Protein AF-A0A4R4XG10-F1 (afdb_monomer)

Mean predicted aligned error: 11.01 Å

pLDDT: mean 73.46, std 20.7, range [23.17, 97.31]

Sequence (168 aa):
MSLTTGQARAHNLGATFLAADPSASTYPCIELPDGRRCYFFYDDDGVLNVTVDLDDDHEEASLRITVGNSIINQEMVVLPGWDEMSDLDKGAALMHVAKRHYEEDDEFAIEHYPARYLDDPRLTKLSPKTASNHAARVVGDLEELGDRIGQDEYDRLFMLAFNASRDR

Secondary structure (DSSP, 8-state):
-----PEEEETTTTEEEEPP-TT-SS--EEE-TTS-EEEEEE-TT--EEEEE---TT-S---EEEEETTEEEEE----PPPGGGS-HHHHHHHHHHHHHHHHSS-HHHHHHHS-----S-TTTTTS-HHHHHHHHHHHH--HHHHHHHH-HHHHHHHHHHHHHHHHT-

Structure (mmCIF, N/CA/C/O backbone):
data_AF-A0A4R4XG10-F1
#
_entry.id   AF-A0A4R4XG10-F1
#
loop_
_atom_site.group_PDB
_atom_site.id
_atom_site.type_symbol
_atom_site.label_atom_id
_atom_site.label_alt_id
_atom_site.label_comp_id
_atom_site.label_asym_id
_atom_site.label_entity_id
_atom_site.label_seq_id
_atom_site.pdbx_PDB_ins_code
_atom_site.Cartn_x
_atom_site.Cartn_y
_atom_site.Cartn_z
_atom_site.occupancy
_atom_site.B_iso_or_equiv
_atom_site.auth_seq_id
_atom_site.auth_comp_id
_atom_site.auth_asym_id
_atom_site.auth_atom_id
_atom_site.pdbx_PDB_model_num
ATOM 1 N N . MET A 1 1 ? -2.374 15.412 29.690 1.00 31.72 1 MET A N 1
ATOM 2 C CA . MET A 1 1 ? -3.304 14.312 29.355 1.00 31.72 1 MET A CA 1
ATOM 3 C C . MET A 1 1 ? -2.561 13.011 29.577 1.00 31.72 1 MET A C 1
ATOM 5 O O . MET A 1 1 ? -1.426 12.914 29.139 1.00 31.72 1 MET A O 1
ATOM 9 N N . SER A 1 2 ? -3.128 12.082 30.345 1.00 23.17 2 SER A N 1
ATOM 10 C CA . SER A 1 2 ? -2.481 10.805 30.664 1.00 23.17 2 SER A CA 1
ATOM 11 C C . SER A 1 2 ? -2.847 9.799 29.572 1.00 23.17 2 SER A C 1
ATOM 13 O O . SER A 1 2 ? -4.007 9.411 29.470 1.00 23.17 2 SER A O 1
ATOM 15 N N . LEU A 1 3 ? -1.880 9.441 28.723 1.00 23.22 3 LEU A N 1
ATOM 16 C CA . LEU A 1 3 ? -2.024 8.368 27.739 1.00 23.22 3 LEU A CA 1
ATOM 17 C C . LEU A 1 3 ? -2.100 7.044 28.501 1.00 23.22 3 LEU A C 1
ATOM 19 O O . LEU A 1 3 ? -1.162 6.661 29.199 1.00 23.22 3 LEU A O 1
ATOM 23 N N . THR A 1 4 ? -3.251 6.381 28.433 1.00 23.92 4 THR A N 1
ATOM 24 C CA . THR A 1 4 ? -3.458 5.084 29.077 1.00 23.92 4 THR A CA 1
ATOM 25 C C . THR A 1 4 ? -2.945 4.009 28.126 1.00 23.92 4 THR A C 1
ATOM 27 O O . THR A 1 4 ? -3.582 3.704 27.124 1.00 23.92 4 THR A O 1
ATOM 30 N N . THR A 1 5 ? -1.761 3.467 28.403 1.00 30.00 5 THR A N 1
ATOM 31 C CA . THR A 1 5 ? -1.167 2.379 27.620 1.00 30.00 5 THR A CA 1
ATOM 32 C C . THR A 1 5 ? -1.989 1.108 27.848 1.00 30.00 5 THR A C 1
ATOM 34 O O . THR A 1 5 ? -2.044 0.583 28.961 1.00 30.00 5 THR A O 1
ATOM 37 N N . GLY A 1 6 ? -2.684 0.634 26.813 1.00 31.28 6 GLY A N 1
ATOM 38 C CA . GLY A 1 6 ? -3.461 -0.602 26.869 1.00 31.28 6 GLY A CA 1
ATOM 39 C C . GLY A 1 6 ? -2.559 -1.828 26.734 1.00 31.28 6 GLY A C 1
ATOM 40 O O . GLY A 1 6 ? -1.725 -1.888 25.831 1.00 31.28 6 GLY A O 1
ATOM 41 N N . GLN A 1 7 ? -2.733 -2.814 27.619 1.00 33.69 7 GLN A N 1
ATOM 42 C CA . GLN A 1 7 ? -2.130 -4.136 27.458 1.00 33.69 7 GLN A CA 1
ATOM 43 C C . GLN A 1 7 ? -3.084 -5.055 26.690 1.00 33.69 7 GLN A C 1
ATOM 45 O O . GLN A 1 7 ? -4.190 -5.336 27.160 1.00 33.69 7 GLN A O 1
ATOM 50 N N . ALA A 1 8 ? -2.656 -5.544 25.528 1.00 34.25 8 ALA A N 1
ATOM 51 C CA . ALA A 1 8 ? -3.361 -6.589 24.790 1.00 34.25 8 ALA A CA 1
ATOM 52 C C . ALA A 1 8 ? -2.635 -7.923 25.003 1.00 34.25 8 ALA A C 1
ATOM 54 O O . ALA A 1 8 ? -1.412 -8.008 24.877 1.00 34.25 8 ALA A O 1
ATOM 55 N N . ARG A 1 9 ? -3.378 -8.978 25.350 1.00 33.41 9 ARG A N 1
ATOM 56 C CA . ARG A 1 9 ? -2.843 -10.342 25.477 1.00 33.41 9 ARG A CA 1
ATOM 57 C C . ARG A 1 9 ? -3.439 -11.216 24.388 1.00 33.41 9 ARG A C 1
ATOM 59 O O . ARG A 1 9 ? -4.644 -11.453 24.380 1.00 33.41 9 ARG A O 1
ATOM 66 N N . ALA A 1 10 ? -2.602 -11.742 23.501 1.00 34.31 10 ALA A N 1
ATOM 67 C CA . ALA A 1 10 ? -3.029 -12.721 22.510 1.00 34.31 10 ALA A CA 1
ATOM 68 C C . ALA A 1 10 ? -3.014 -14.124 23.142 1.00 34.31 10 ALA A C 1
ATOM 70 O O . ALA A 1 10 ? -1.992 -14.815 23.168 1.00 34.31 10 ALA A O 1
ATOM 71 N N . HIS A 1 11 ? -4.157 -14.560 23.681 1.00 30.05 11 HIS A N 1
ATOM 72 C CA . HIS A 1 11 ? -4.343 -15.922 24.193 1.00 30.05 11 HIS A CA 1
ATOM 73 C C . HIS A 1 11 ? -4.522 -16.913 23.033 1.00 30.05 11 HIS A C 1
ATOM 75 O O . HIS A 1 11 ? -5.631 -17.306 22.699 1.00 30.05 11 HIS A O 1
ATOM 81 N N . ASN A 1 12 ? -3.396 -17.225 22.394 1.00 31.92 12 ASN A N 1
ATOM 82 C CA . ASN A 1 12 ? -3.077 -18.440 21.623 1.00 31.92 12 ASN A CA 1
ATOM 83 C C . ASN A 1 12 ? -1.632 -18.390 21.079 1.00 31.92 12 ASN A C 1
ATOM 85 O O . ASN A 1 12 ? -1.155 -19.377 20.536 1.00 31.92 12 ASN A O 1
ATOM 89 N N . LEU A 1 13 ? -0.922 -17.267 21.267 1.00 39.03 13 LEU A N 1
ATOM 90 C CA . LEU A 1 13 ? 0.412 -17.016 20.703 1.00 39.03 13 LEU A CA 1
ATOM 91 C C . LEU A 1 13 ? 1.474 -16.675 21.766 1.00 39.03 13 LEU A C 1
ATOM 93 O O . LEU A 1 13 ? 2.591 -16.309 21.429 1.00 39.03 13 LEU A O 1
ATOM 97 N N . GLY A 1 14 ? 1.148 -16.769 23.062 1.00 30.17 14 GLY A N 1
ATOM 98 C CA . GLY A 1 14 ? 2.115 -16.555 24.151 1.00 30.17 14 GLY A CA 1
ATOM 99 C C . GLY A 1 14 ? 2.664 -15.126 24.280 1.00 30.17 14 GLY A C 1
ATOM 100 O O . GLY A 1 14 ? 3.562 -14.904 25.088 1.00 30.17 14 GLY A O 1
ATOM 101 N N . ALA A 1 15 ? 2.124 -14.152 23.542 1.00 37.00 15 ALA A N 1
ATOM 102 C CA . ALA A 1 15 ? 2.640 -12.789 23.507 1.00 37.00 15 ALA A CA 1
ATOM 103 C C . ALA A 1 15 ? 1.719 -11.790 24.239 1.00 37.00 15 ALA A C 1
ATOM 105 O O . ALA A 1 15 ? 0.493 -11.796 24.092 1.00 37.00 15 ALA A O 1
ATOM 106 N N . THR A 1 16 ? 2.328 -10.942 25.072 1.00 38.38 16 THR A N 1
ATOM 107 C CA . THR A 1 16 ? 1.687 -9.809 25.761 1.00 38.38 16 THR A CA 1
ATOM 108 C C . THR A 1 16 ? 2.271 -8.522 25.192 1.00 38.38 16 THR A C 1
ATOM 110 O O . THR A 1 16 ? 3.493 -8.392 25.159 1.00 38.38 16 THR A O 1
ATOM 113 N N . PHE A 1 17 ? 1.422 -7.569 24.806 1.00 46.88 17 PHE A N 1
ATOM 114 C CA . PHE A 1 17 ? 1.850 -6.279 24.267 1.00 46.88 17 PHE A CA 1
ATOM 115 C C . PHE A 1 17 ? 1.515 -5.133 25.200 1.00 46.88 17 PHE A C 1
ATOM 117 O O . PHE A 1 17 ? 0.431 -5.083 25.774 1.00 46.88 17 PHE A O 1
ATOM 124 N N . LEU A 1 18 ? 2.451 -4.196 25.287 1.00 38.34 18 LEU A N 1
ATOM 125 C CA . LEU A 1 18 ? 2.182 -2.790 25.541 1.00 38.34 18 LEU A CA 1
ATOM 126 C C . LEU A 1 18 ? 2.241 -2.137 24.162 1.00 38.34 18 LEU A C 1
ATOM 128 O O . LEU A 1 18 ? 3.285 -2.223 23.516 1.00 38.34 18 LEU A O 1
ATOM 132 N N . ALA A 1 19 ? 1.137 -1.565 23.679 1.00 40.03 19 ALA A N 1
ATOM 133 C CA . ALA A 1 19 ? 1.194 -0.773 22.455 1.00 40.03 19 ALA A CA 1
ATOM 134 C C . ALA A 1 19 ? 2.235 0.339 22.664 1.00 40.03 19 ALA A C 1
ATOM 136 O O . ALA A 1 19 ? 2.135 1.101 23.631 1.00 40.03 19 ALA A O 1
ATOM 137 N N . ALA A 1 20 ? 3.276 0.345 21.829 1.00 39.31 20 ALA A N 1
ATOM 138 C CA . ALA A 1 20 ? 4.315 1.361 21.876 1.00 39.31 20 ALA A CA 1
ATOM 139 C C . ALA A 1 20 ? 3.727 2.732 21.523 1.00 39.31 20 ALA A C 1
ATOM 141 O O . ALA A 1 20 ? 2.639 2.828 20.952 1.00 39.31 20 ALA A O 1
ATOM 142 N N . ASP A 1 21 ? 4.457 3.771 21.922 1.00 40.84 21 ASP A N 1
ATOM 143 C CA . ASP A 1 21 ? 4.140 5.174 21.682 1.00 40.84 21 ASP A CA 1
ATOM 144 C C . ASP A 1 21 ? 3.650 5.392 20.233 1.00 40.84 21 ASP A C 1
ATOM 146 O O . ASP A 1 21 ? 4.332 4.956 19.303 1.00 40.84 21 ASP A O 1
ATOM 150 N N . PRO A 1 22 ? 2.485 6.033 20.014 1.00 42.03 22 PRO A N 1
ATOM 151 C CA . PRO A 1 22 ? 1.969 6.316 18.674 1.00 42.03 22 PRO A CA 1
ATOM 152 C C . PRO A 1 22 ? 2.897 7.183 17.799 1.00 42.03 22 PRO A C 1
ATOM 154 O O . PRO A 1 22 ? 2.600 7.317 16.617 1.00 42.03 22 PRO A O 1
ATOM 157 N N . SER A 1 23 ? 3.983 7.736 18.359 1.00 39.56 23 SER A N 1
ATOM 158 C CA . SER A 1 23 ? 5.048 8.485 17.663 1.00 39.56 23 SER A CA 1
ATOM 159 C C . SER A 1 23 ? 6.268 7.647 17.234 1.00 39.56 23 SER A C 1
ATOM 161 O O . SER A 1 23 ? 7.280 8.189 16.793 1.00 39.56 23 SER A O 1
ATOM 163 N N . ALA A 1 24 ? 6.244 6.323 17.423 1.00 42.16 24 ALA A N 1
ATOM 164 C CA . ALA A 1 24 ? 7.351 5.467 17.008 1.00 42.16 24 ALA A CA 1
ATOM 165 C C . ALA A 1 24 ? 7.304 5.199 15.491 1.00 42.16 24 ALA A C 1
ATOM 167 O O . ALA A 1 24 ? 6.385 4.546 14.999 1.00 42.16 24 ALA A O 1
ATOM 168 N N . SER A 1 25 ? 8.352 5.622 14.775 1.00 39.38 25 SER A N 1
ATOM 169 C CA . SER A 1 25 ? 8.538 5.418 13.325 1.00 39.38 25 SER A CA 1
ATOM 170 C C . SER A 1 25 ? 8.664 3.949 12.900 1.00 39.38 25 SER A C 1
ATOM 172 O O . SER A 1 25 ? 8.548 3.617 11.725 1.00 39.38 25 SER A O 1
ATOM 174 N N . THR A 1 26 ? 8.896 3.039 13.849 1.00 47.28 26 THR A N 1
ATOM 175 C CA . THR A 1 26 ? 8.960 1.594 13.604 1.00 47.28 26 THR A CA 1
ATOM 176 C C . THR A 1 26 ? 7.747 0.917 14.224 1.00 47.28 26 THR A C 1
ATOM 178 O O . THR A 1 26 ? 7.608 0.864 15.449 1.00 47.28 26 THR A O 1
ATOM 181 N N . TYR A 1 27 ? 6.864 0.379 13.379 1.00 57.03 27 TYR A N 1
ATOM 182 C CA . TYR A 1 27 ? 5.684 -0.344 13.846 1.00 57.03 27 TYR A CA 1
ATOM 183 C C . TYR A 1 27 ? 6.109 -1.551 14.688 1.00 57.03 27 TYR A C 1
ATOM 185 O O . TYR A 1 27 ? 6.948 -2.337 14.235 1.00 57.03 27 TYR A O 1
ATOM 193 N N . PRO A 1 28 ? 5.539 -1.749 15.890 1.00 61.56 28 PRO A N 1
ATOM 194 C CA . PRO A 1 28 ? 5.783 -2.962 16.649 1.00 61.56 28 PRO A CA 1
ATOM 195 C C . PRO A 1 28 ? 5.307 -4.165 15.823 1.00 61.56 28 PRO A C 1
ATOM 197 O O . PRO A 1 28 ? 4.110 -4.374 15.618 1.00 61.56 28 PRO A O 1
ATOM 200 N N . CYS A 1 29 ? 6.277 -4.926 15.320 1.00 62.66 29 CYS A N 1
ATOM 201 C CA . CYS A 1 29 ? 6.094 -6.160 14.571 1.00 62.66 29 CYS A CA 1
ATOM 202 C C . CYS A 1 29 ? 6.382 -7.339 15.494 1.00 62.66 29 CYS A C 1
ATOM 204 O O . CYS A 1 29 ? 7.399 -7.359 16.191 1.00 62.66 29 CYS A O 1
ATOM 206 N N . ILE A 1 30 ? 5.505 -8.335 15.475 1.00 67.75 30 ILE A N 1
ATOM 207 C CA . ILE A 1 30 ? 5.716 -9.598 16.170 1.00 67.75 30 ILE A CA 1
ATOM 208 C C . ILE A 1 30 ? 5.795 -10.715 15.167 1.00 67.75 30 ILE A C 1
ATOM 210 O O . ILE A 1 30 ? 4.859 -10.938 14.407 1.00 67.75 30 ILE A O 1
ATOM 214 N N . GLU A 1 31 ? 6.898 -11.441 15.238 1.00 67.00 31 GLU A N 1
ATOM 215 C CA . GLU A 1 31 ? 7.003 -12.748 14.624 1.00 67.00 31 GLU A CA 1
ATOM 216 C C . GLU A 1 31 ? 6.262 -13.761 15.502 1.00 67.00 31 GLU A C 1
ATOM 218 O O . GLU A 1 31 ? 6.535 -13.918 16.697 1.00 67.00 31 GLU A O 1
ATOM 223 N N . LEU A 1 32 ? 5.250 -14.389 14.924 1.00 68.50 32 LEU A N 1
ATOM 224 C CA . LEU A 1 32 ? 4.488 -15.462 15.531 1.00 68.50 32 LEU A CA 1
ATOM 225 C C . LEU A 1 32 ? 5.335 -16.745 15.540 1.00 68.50 32 LEU A C 1
ATOM 227 O O . LEU A 1 32 ? 6.260 -16.879 14.742 1.00 68.50 32 LEU A O 1
ATOM 231 N N . PRO A 1 33 ? 5.033 -17.730 16.407 1.00 65.81 33 PRO A N 1
ATOM 232 C CA . PRO A 1 33 ? 5.792 -18.984 16.471 1.00 65.81 33 PRO A CA 1
ATOM 233 C C . PRO A 1 33 ? 5.843 -19.782 15.159 1.00 65.81 33 PRO A C 1
ATOM 235 O O . PRO A 1 33 ? 6.678 -20.669 15.018 1.00 65.81 33 PRO A O 1
ATOM 238 N N . ASP A 1 34 ? 4.934 -19.495 14.230 1.00 66.88 34 ASP A N 1
ATOM 239 C CA . ASP A 1 34 ? 4.877 -20.081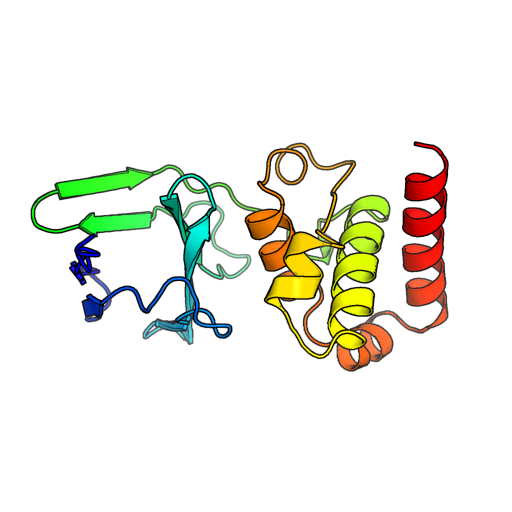 12.891 1.00 66.88 34 ASP A CA 1
ATOM 240 C C . ASP A 1 34 ? 5.607 -19.247 11.822 1.00 66.88 34 ASP A C 1
ATOM 242 O O . ASP A 1 34 ? 5.543 -19.582 10.646 1.00 66.88 34 ASP A O 1
ATOM 246 N N . GLY A 1 35 ? 6.324 -18.191 12.219 1.00 68.19 35 GLY A N 1
ATOM 247 C CA . GLY A 1 35 ? 7.103 -17.323 11.332 1.00 68.19 35 GLY A CA 1
ATOM 248 C C . GLY A 1 35 ? 6.310 -16.171 10.711 1.00 68.19 35 GLY A C 1
ATOM 249 O O . GLY A 1 35 ? 6.909 -15.281 10.107 1.00 68.19 35 GLY A O 1
ATOM 250 N N . ARG A 1 36 ? 4.981 -16.131 10.881 1.00 72.44 36 ARG A N 1
ATOM 251 C CA . ARG A 1 36 ? 4.150 -15.030 10.368 1.00 72.44 36 ARG A CA 1
ATOM 252 C C . ARG A 1 36 ? 4.406 -13.741 11.126 1.00 72.44 36 ARG A C 1
ATOM 254 O O . ARG A 1 36 ? 4.781 -13.761 12.296 1.00 72.44 36 ARG A O 1
ATOM 261 N N . ARG A 1 37 ? 4.136 -12.602 10.493 1.00 73.69 37 ARG A N 1
ATOM 262 C CA . ARG A 1 37 ? 4.308 -11.287 11.117 1.00 73.69 37 ARG A CA 1
ATOM 263 C C . ARG A 1 37 ? 2.970 -10.628 11.405 1.00 73.69 37 ARG A C 1
ATOM 265 O O . ARG A 1 37 ? 2.056 -10.644 10.587 1.00 73.69 37 ARG A O 1
ATOM 272 N N . CYS A 1 38 ? 2.863 -10.056 12.598 1.00 74.25 38 CYS A N 1
ATOM 273 C CA . CYS A 1 38 ? 1.712 -9.290 13.042 1.00 74.25 38 CYS A CA 1
ATOM 274 C C . CYS A 1 38 ? 2.144 -7.864 13.375 1.00 74.25 38 CYS A C 1
ATOM 276 O O . CYS A 1 38 ? 3.047 -7.655 14.186 1.00 74.25 38 CYS A O 1
ATOM 278 N N . TYR A 1 39 ? 1.462 -6.894 12.783 1.00 74.38 39 TYR A N 1
ATOM 279 C CA . TYR A 1 39 ? 1.739 -5.470 12.897 1.00 74.38 39 TYR A CA 1
ATOM 280 C C . TYR A 1 39 ? 0.580 -4.771 13.596 1.00 74.38 39 TYR A C 1
ATOM 282 O O . TYR A 1 39 ? -0.585 -5.070 13.330 1.00 74.38 39 TYR A O 1
ATOM 290 N N . PHE A 1 40 ? 0.903 -3.828 14.477 1.00 74.62 40 PHE A N 1
ATOM 291 C CA . PHE A 1 40 ? -0.074 -3.086 15.270 1.00 74.62 40 PHE A CA 1
ATOM 292 C C . PHE A 1 40 ? 0.174 -1.590 15.123 1.00 74.62 40 PHE A C 1
ATOM 294 O O . PHE A 1 40 ? 1.290 -1.126 15.357 1.00 74.62 40 PHE A O 1
ATOM 301 N N . PHE A 1 41 ? -0.859 -0.824 14.781 1.00 70.88 41 PHE A N 1
ATOM 302 C CA . PHE A 1 41 ? -0.764 0.634 14.728 1.00 70.88 41 PHE A CA 1
ATOM 303 C C . PHE A 1 41 ? -2.120 1.298 14.957 1.00 70.88 41 PHE A C 1
ATOM 305 O O . PHE A 1 41 ? -3.160 0.739 14.625 1.00 70.88 41 PHE A O 1
ATOM 312 N N . TYR A 1 42 ? -2.110 2.505 15.518 1.00 69.56 42 TYR A N 1
ATOM 313 C CA . TYR A 1 42 ? -3.306 3.338 15.618 1.00 69.56 42 TYR A CA 1
ATOM 314 C C . TYR A 1 42 ? -3.407 4.266 14.407 1.00 69.56 42 TYR A C 1
ATOM 316 O O . TYR A 1 42 ? -2.388 4.811 13.968 1.00 69.56 42 TYR A O 1
ATOM 324 N N . ASP A 1 43 ? -4.612 4.447 13.873 1.00 64.38 43 ASP A N 1
ATOM 325 C CA . ASP A 1 43 ? -4.897 5.546 12.947 1.00 64.38 43 ASP A CA 1
ATOM 326 C C . ASP A 1 43 ? -5.233 6.852 13.684 1.00 64.38 43 ASP A C 1
ATOM 328 O O . ASP A 1 43 ? -5.221 6.913 14.918 1.00 64.38 43 ASP A O 1
ATOM 332 N N . ASP A 1 44 ? -5.486 7.908 12.911 1.00 63.94 44 ASP A N 1
ATOM 333 C CA . ASP A 1 44 ? -5.716 9.264 13.421 1.00 63.94 44 ASP A CA 1
ATOM 334 C C . ASP A 1 44 ? -7.037 9.385 14.201 1.00 63.94 44 ASP A C 1
ATOM 336 O O . ASP A 1 44 ? -7.176 10.256 15.061 1.00 63.94 44 ASP A O 1
ATOM 340 N N . ASP A 1 45 ? -7.978 8.465 13.963 1.00 65.19 45 ASP A N 1
ATOM 341 C CA . ASP A 1 45 ? -9.239 8.350 14.700 1.00 65.19 45 ASP A CA 1
ATOM 342 C C . ASP A 1 45 ? -9.079 7.538 16.002 1.00 65.19 45 ASP A C 1
ATOM 344 O O . ASP A 1 45 ? -10.033 7.357 16.767 1.00 65.19 45 ASP A O 1
ATOM 348 N N . GLY A 1 46 ? -7.866 7.052 16.289 1.00 61.19 46 GLY A N 1
ATOM 349 C CA . GLY A 1 46 ? -7.556 6.248 17.466 1.00 61.19 46 GLY A CA 1
ATOM 350 C C . GLY A 1 46 ? -8.011 4.792 17.352 1.00 61.19 46 GLY A C 1
ATOM 351 O O . GLY A 1 46 ? -8.127 4.106 18.374 1.00 61.19 46 GLY A O 1
ATOM 352 N N . VAL A 1 47 ? -8.259 4.292 16.140 1.00 65.06 47 VAL A N 1
ATOM 353 C CA . VAL A 1 47 ? -8.605 2.891 15.888 1.00 65.06 47 VAL A CA 1
ATOM 354 C C . VAL A 1 47 ? -7.329 2.056 15.814 1.00 65.06 47 VAL A C 1
ATOM 356 O O . VAL A 1 47 ? -6.406 2.362 15.060 1.00 65.06 47 VAL A O 1
ATOM 359 N N . LEU A 1 48 ? -7.272 0.977 16.603 1.00 71.62 48 LEU A N 1
ATOM 360 C CA . LEU A 1 48 ? -6.191 -0.005 16.517 1.00 71.62 48 LEU A CA 1
ATOM 361 C C . LEU A 1 48 ? -6.389 -0.871 15.271 1.00 71.62 48 LEU A C 1
ATOM 363 O O . LEU A 1 48 ? -7.301 -1.695 15.218 1.00 71.62 48 LEU A O 1
ATOM 367 N N . ASN A 1 49 ? -5.485 -0.720 14.316 1.00 69.75 49 ASN A N 1
ATOM 368 C CA . ASN A 1 49 ? -5.358 -1.571 13.151 1.00 69.75 49 ASN A CA 1
ATOM 369 C C . ASN A 1 49 ? -4.371 -2.700 13.459 1.00 69.75 49 ASN A C 1
ATOM 371 O O . ASN A 1 49 ? -3.294 -2.478 14.025 1.00 69.75 49 ASN A O 1
ATOM 375 N N . VAL A 1 50 ? -4.765 -3.920 13.098 1.00 75.31 50 VAL A N 1
ATOM 376 C CA . VAL A 1 50 ? -3.934 -5.116 13.232 1.00 75.31 50 VAL A CA 1
ATOM 377 C C . VAL A 1 50 ? -3.827 -5.771 11.868 1.00 75.31 50 VAL A C 1
ATOM 379 O O . VAL A 1 50 ? -4.833 -6.216 11.319 1.00 75.31 50 VAL A O 1
ATOM 382 N N . THR A 1 51 ? -2.610 -5.836 11.343 1.00 71.50 51 THR A N 1
ATOM 383 C CA . THR A 1 51 ? -2.318 -6.496 10.069 1.00 71.50 51 THR A CA 1
ATOM 384 C C . THR A 1 51 ? -1.556 -7.774 10.353 1.00 71.50 51 THR A C 1
ATOM 386 O O . THR A 1 51 ? -0.570 -7.754 11.085 1.00 71.50 51 THR A O 1
ATOM 389 N N . VAL A 1 52 ? -2.003 -8.884 9.778 1.00 73.81 52 VAL A N 1
ATOM 390 C CA . VAL A 1 52 ? -1.327 -10.178 9.873 1.00 73.81 52 VAL A CA 1
ATOM 391 C C . VAL A 1 52 ? -0.947 -10.592 8.463 1.00 73.81 52 VAL A C 1
ATOM 393 O O . VAL A 1 52 ? -1.813 -10.606 7.590 1.00 73.81 52 VAL A O 1
ATOM 396 N N . ASP A 1 53 ? 0.321 -10.925 8.246 1.00 72.50 53 ASP A N 1
ATOM 397 C CA . ASP A 1 53 ? 0.729 -11.582 7.009 1.00 72.50 53 ASP A CA 1
ATOM 398 C C . ASP A 1 53 ? 0.199 -1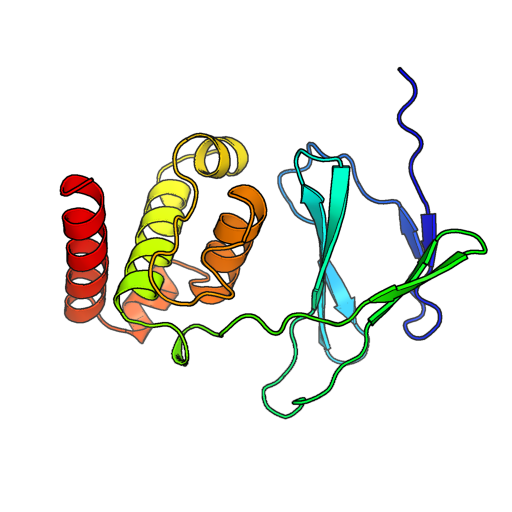3.019 7.034 1.00 72.50 53 ASP A C 1
ATOM 400 O O . ASP A 1 53 ? 0.533 -13.815 7.918 1.00 72.50 53 ASP A O 1
ATOM 404 N N . LEU A 1 54 ? -0.703 -13.309 6.101 1.00 68.19 54 LEU A N 1
ATOM 405 C CA . LEU A 1 54 ? -1.241 -14.640 5.865 1.00 68.19 54 LEU A CA 1
ATOM 406 C C . LEU A 1 54 ? -0.571 -15.201 4.616 1.00 68.19 54 LEU A C 1
ATOM 408 O O . LEU A 1 54 ? -0.439 -14.483 3.627 1.00 68.19 54 LEU A O 1
ATOM 412 N N . ASP A 1 55 ? -0.179 -16.470 4.673 1.00 66.88 55 ASP A N 1
ATOM 413 C CA . ASP A 1 55 ? 0.228 -17.208 3.480 1.00 66.88 55 ASP A CA 1
ATOM 414 C C . ASP A 1 55 ? -1.002 -17.477 2.591 1.00 66.88 55 ASP A C 1
ATOM 416 O O . ASP A 1 55 ? -2.127 -17.574 3.096 1.00 66.88 55 ASP A O 1
ATOM 420 N N . ASP A 1 56 ? -0.777 -17.635 1.283 1.00 59.06 56 ASP A N 1
ATOM 421 C CA . ASP A 1 56 ? -1.817 -17.757 0.242 1.00 59.06 56 ASP A CA 1
ATOM 422 C C . ASP A 1 56 ? -2.816 -18.917 0.466 1.00 59.06 56 ASP A C 1
ATOM 424 O O . ASP A 1 56 ? -3.906 -18.927 -0.102 1.00 59.06 56 ASP A O 1
ATOM 428 N N . ASP A 1 57 ? -2.489 -19.879 1.334 1.00 56.34 57 ASP A N 1
ATOM 429 C CA . ASP A 1 57 ? -3.310 -21.063 1.625 1.00 56.34 57 ASP A CA 1
ATOM 430 C C . ASP A 1 57 ? -4.436 -20.818 2.658 1.00 56.34 57 ASP A C 1
ATOM 432 O O . ASP A 1 57 ? -5.114 -21.756 3.099 1.00 56.34 57 ASP A O 1
ATOM 436 N N . HIS A 1 58 ? -4.651 -19.574 3.095 1.00 54.41 58 HIS A N 1
ATOM 437 C CA . HIS A 1 58 ? -5.612 -19.240 4.148 1.00 54.41 58 HIS A CA 1
ATOM 438 C C . HIS A 1 58 ? -6.720 -18.293 3.667 1.00 54.41 58 HIS A C 1
ATOM 440 O O . HIS A 1 58 ? -6.725 -17.106 3.981 1.00 54.41 58 HIS A O 1
ATOM 446 N N . GLU A 1 59 ? -7.715 -18.855 2.971 1.00 49.28 59 GLU A N 1
ATOM 447 C CA . GLU A 1 59 ? -8.915 -18.126 2.515 1.00 49.28 59 GLU A CA 1
ATOM 448 C C . GLU A 1 59 ? -9.811 -17.636 3.670 1.00 49.28 59 GLU A C 1
ATOM 450 O O . GLU A 1 59 ? -10.547 -16.662 3.522 1.00 49.28 59 GLU A O 1
ATOM 455 N N . GLU A 1 60 ? -9.733 -18.272 4.845 1.00 53.47 60 GLU A N 1
ATOM 456 C CA . GLU A 1 60 ? -10.498 -17.886 6.031 1.00 53.47 60 GLU A CA 1
ATOM 457 C C . GLU A 1 60 ? -9.593 -17.834 7.262 1.00 53.47 60 GLU A C 1
ATOM 459 O O . GLU A 1 60 ? -9.188 -18.854 7.825 1.00 53.47 60 GLU A O 1
ATOM 464 N N . ALA A 1 61 ? -9.301 -16.624 7.725 1.00 57.31 61 ALA A N 1
ATOM 465 C CA . ALA A 1 61 ? -8.652 -16.412 9.004 1.00 57.31 61 ALA A CA 1
ATOM 466 C C . ALA A 1 61 ? -9.528 -15.511 9.885 1.00 57.31 61 ALA A C 1
ATOM 468 O O . ALA A 1 61 ? -10.230 -14.613 9.422 1.00 57.31 61 ALA A O 1
ATOM 469 N N . SER A 1 62 ? -9.514 -15.779 11.187 1.00 55.72 62 SER A N 1
ATOM 470 C CA . SER A 1 62 ? -10.273 -15.012 12.171 1.00 55.72 62 SER A CA 1
ATOM 471 C C . SER A 1 62 ? -9.319 -14.488 13.231 1.00 55.72 62 SER A C 1
ATOM 473 O O . SER A 1 62 ? -8.649 -15.278 13.904 1.00 55.72 62 SER A O 1
ATOM 475 N N . LEU A 1 63 ? -9.272 -13.170 13.409 1.00 61.66 63 LEU A N 1
ATOM 476 C CA . LEU A 1 63 ? -8.471 -12.552 14.455 1.00 61.66 63 LEU A CA 1
ATOM 477 C C . LEU A 1 63 ? -9.304 -12.398 15.724 1.00 61.66 63 LEU A C 1
ATOM 479 O O . LEU A 1 63 ? -10.344 -11.740 15.747 1.00 61.66 63 LEU A O 1
ATOM 483 N N . ARG A 1 64 ? -8.805 -12.983 16.813 1.00 59.47 64 ARG A N 1
ATOM 484 C CA . ARG A 1 64 ? -9.354 -12.782 18.152 1.00 59.47 64 ARG A CA 1
ATOM 485 C C . ARG A 1 64 ? -8.410 -11.908 18.959 1.00 59.47 64 ARG A C 1
ATOM 487 O O . ARG A 1 64 ? -7.345 -12.362 19.376 1.00 59.47 64 ARG A O 1
ATOM 494 N N . ILE A 1 65 ? -8.834 -10.680 19.241 1.00 63.41 65 ILE A N 1
ATOM 495 C CA . ILE A 1 65 ? -8.076 -9.748 20.079 1.00 63.41 65 ILE A CA 1
ATOM 496 C C . ILE A 1 65 ? -8.692 -9.743 21.476 1.00 63.41 65 ILE A C 1
ATOM 498 O O . ILE A 1 65 ? -9.906 -9.598 21.635 1.00 63.41 65 ILE A O 1
ATOM 502 N N . THR A 1 66 ? -7.858 -9.902 22.505 1.00 57.09 66 THR A N 1
ATOM 503 C CA . THR A 1 66 ? -8.287 -9.736 23.901 1.00 57.09 66 THR A CA 1
ATOM 504 C C . THR A 1 66 ? -7.645 -8.482 24.483 1.00 57.09 66 THR A C 1
ATOM 506 O O . THR A 1 66 ? -6.417 -8.380 24.559 1.00 57.09 66 THR A O 1
ATOM 509 N N . VAL A 1 67 ? -8.486 -7.534 24.899 1.00 60.78 67 VAL A N 1
ATOM 510 C CA . VAL A 1 67 ? -8.084 -6.269 25.529 1.00 60.78 67 VAL A CA 1
ATOM 511 C C . VAL A 1 67 ? -8.676 -6.242 26.937 1.00 60.78 67 VAL A C 1
ATOM 513 O O . VAL A 1 67 ? -9.890 -6.126 27.115 1.00 60.78 67 VAL A O 1
ATOM 516 N N . GLY A 1 68 ? -7.831 -6.413 27.957 1.00 64.88 68 GLY A N 1
ATOM 517 C CA . GLY A 1 68 ? -8.300 -6.639 29.328 1.00 64.88 68 GLY A CA 1
ATOM 518 C C . GLY A 1 68 ? -9.173 -7.899 29.436 1.00 64.88 68 GLY A C 1
ATOM 519 O O . GLY A 1 68 ? -8.729 -8.987 29.083 1.00 64.88 68 GLY A O 1
ATOM 520 N N . ASN A 1 69 ? -10.418 -7.745 29.905 1.00 60.91 69 ASN A N 1
ATOM 521 C CA . ASN A 1 69 ? -11.407 -8.833 29.995 1.00 60.91 69 ASN A CA 1
ATOM 522 C C . ASN A 1 69 ? -12.366 -8.890 28.790 1.00 60.91 69 ASN A C 1
ATOM 524 O O . ASN A 1 69 ? -13.276 -9.719 28.771 1.00 60.91 69 ASN A O 1
ATOM 528 N N . SER A 1 70 ? -12.191 -8.008 27.806 1.00 54.06 70 SER A N 1
ATOM 529 C CA . SER A 1 70 ? -13.049 -7.932 26.627 1.00 54.06 70 SER A CA 1
ATOM 530 C C . SER A 1 70 ? -12.456 -8.739 25.480 1.00 54.06 70 SER A C 1
ATOM 532 O O . SER A 1 70 ? -11.262 -8.649 25.191 1.00 54.06 70 SER A O 1
ATOM 534 N N . ILE A 1 71 ? -13.311 -9.505 24.804 1.00 57.84 71 ILE A N 1
ATOM 535 C CA . ILE A 1 71 ? -12.982 -10.196 23.558 1.00 57.84 71 ILE A CA 1
ATOM 536 C C . ILE A 1 71 ? -13.610 -9.404 22.422 1.00 57.84 71 ILE A C 1
ATOM 538 O O . ILE A 1 71 ? -14.817 -9.164 22.430 1.00 57.84 71 ILE A O 1
ATOM 542 N N . ILE A 1 72 ? -12.787 -9.025 21.453 1.00 62.09 72 ILE A N 1
ATOM 543 C CA . ILE A 1 72 ? -13.233 -8.394 20.219 1.00 62.09 72 ILE A CA 1
ATOM 544 C C . ILE A 1 72 ? -13.061 -9.430 19.110 1.00 62.09 72 ILE A C 1
ATOM 546 O O . ILE A 1 72 ? -11.949 -9.898 18.857 1.00 62.09 72 ILE A O 1
ATOM 550 N N . ASN A 1 73 ? -14.178 -9.796 18.483 1.00 56.44 73 ASN A N 1
ATOM 551 C CA . ASN A 1 73 ? -14.196 -10.587 17.259 1.00 56.44 73 ASN A CA 1
ATOM 552 C C . ASN A 1 73 ? -14.423 -9.613 16.106 1.00 56.44 73 ASN A C 1
ATOM 554 O O . ASN A 1 73 ? -15.425 -8.896 16.109 1.00 56.44 73 ASN A O 1
ATOM 558 N N . GLN A 1 74 ? -13.489 -9.568 15.165 1.00 61.03 74 GLN A N 1
ATOM 559 C CA . GLN A 1 74 ? -13.591 -8.742 13.967 1.00 61.03 74 GLN A CA 1
ATOM 560 C C . GLN A 1 74 ? -13.471 -9.627 12.735 1.00 61.03 74 GLN A C 1
ATOM 562 O O . GLN A 1 74 ? -12.696 -10.586 12.718 1.00 61.03 74 GLN A O 1
ATOM 567 N N . GLU A 1 75 ? -14.266 -9.297 11.726 1.00 56.97 75 GLU A N 1
ATOM 568 C CA . GLU A 1 75 ? -14.125 -9.870 10.396 1.00 56.97 75 GLU A CA 1
ATOM 569 C C . GLU A 1 75 ? -12.863 -9.277 9.769 1.00 56.97 75 GLU A C 1
ATOM 571 O O . GLU A 1 75 ? -12.660 -8.061 9.789 1.00 56.97 75 GLU A O 1
ATOM 576 N N . MET A 1 76 ? -11.969 -10.137 9.283 1.00 64.88 76 MET A N 1
ATOM 577 C CA . MET A 1 76 ? -10.738 -9.666 8.666 1.00 64.88 76 MET A CA 1
ATOM 578 C C . MET A 1 76 ? -11.017 -9.281 7.224 1.00 64.88 76 MET A C 1
ATOM 580 O O . MET A 1 76 ? -11.555 -10.071 6.452 1.00 64.88 76 MET A O 1
ATOM 584 N N . VAL A 1 77 ? -10.617 -8.071 6.850 1.00 68.94 77 VAL A N 1
ATOM 585 C CA . VAL A 1 77 ? -10.598 -7.674 5.447 1.00 68.94 77 VAL A CA 1
ATOM 586 C C . VAL A 1 77 ? -9.273 -8.137 4.861 1.00 68.94 77 VAL A C 1
ATOM 588 O O . VAL A 1 77 ? -8.217 -7.625 5.229 1.00 68.94 77 VAL A O 1
ATOM 591 N N . VAL A 1 78 ? -9.330 -9.107 3.950 1.00 78.94 78 VAL A N 1
ATOM 59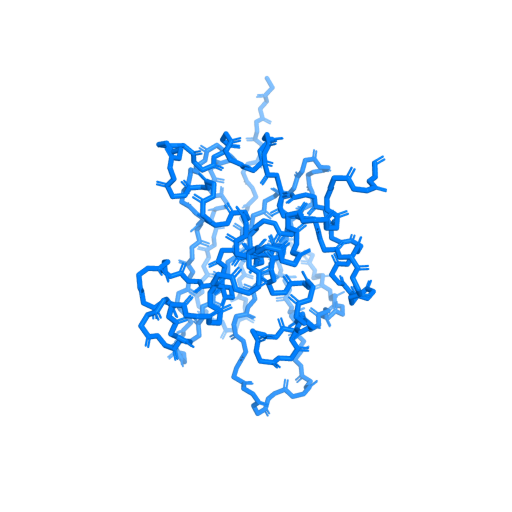2 C CA . VAL A 1 78 ? -8.155 -9.540 3.189 1.00 78.94 78 VAL A CA 1
ATOM 593 C C . VAL A 1 78 ? -7.856 -8.484 2.127 1.00 78.94 78 VAL A C 1
ATOM 595 O O . VAL A 1 78 ? -8.650 -8.263 1.201 1.00 78.94 78 VAL A O 1
ATOM 598 N N . LEU A 1 79 ? -6.731 -7.792 2.305 1.00 85.69 79 LEU A N 1
ATOM 599 C CA . LEU A 1 79 ? -6.222 -6.812 1.349 1.00 85.69 79 LEU A CA 1
ATOM 600 C C . LEU A 1 79 ? -5.386 -7.521 0.276 1.00 85.69 79 LEU A C 1
ATOM 602 O O . LEU A 1 79 ? -4.651 -8.445 0.624 1.00 85.69 79 LEU A O 1
ATOM 606 N N . PRO A 1 80 ? -5.495 -7.102 -0.997 1.00 88.44 80 PRO A N 1
ATOM 607 C CA . PRO A 1 80 ? -4.794 -7.755 -2.094 1.00 88.44 80 PRO A CA 1
ATOM 608 C C . PRO A 1 80 ? -3.271 -7.666 -1.946 1.00 88.44 80 PRO A C 1
ATOM 610 O O . PRO A 1 80 ? -2.728 -6.624 -1.572 1.00 88.44 80 PRO A O 1
ATOM 613 N N . GLY A 1 81 ? -2.576 -8.750 -2.283 1.00 88.94 81 GLY A N 1
ATOM 614 C CA . GLY A 1 81 ? -1.124 -8.747 -2.461 1.00 88.94 81 GLY A CA 1
ATOM 615 C C . GLY A 1 81 ? -0.697 -8.018 -3.740 1.00 88.94 81 GLY A C 1
ATOM 616 O O . GLY A 1 81 ? -1.531 -7.692 -4.585 1.00 88.94 81 GLY A O 1
ATOM 617 N N . TRP A 1 82 ? 0.615 -7.793 -3.916 1.00 92.44 82 TRP A N 1
ATOM 618 C CA . TRP A 1 82 ? 1.157 -7.107 -5.102 1.00 92.44 82 TRP A CA 1
ATOM 619 C C . TRP A 1 82 ? 0.602 -7.690 -6.404 1.00 92.44 82 TRP A C 1
ATOM 621 O O . TRP A 1 82 ? 0.115 -6.940 -7.238 1.00 92.44 82 TRP A O 1
ATOM 631 N N . ASP A 1 83 ? 0.612 -9.012 -6.572 1.00 91.62 83 ASP A N 1
ATOM 632 C CA . ASP A 1 83 ? 0.207 -9.649 -7.830 1.00 91.62 83 ASP A CA 1
ATOM 633 C C . ASP A 1 83 ? -1.300 -9.541 -8.121 1.00 91.62 83 ASP A C 1
ATOM 635 O O . ASP A 1 83 ? -1.699 -9.552 -9.286 1.00 91.62 83 ASP A O 1
ATOM 639 N N . GLU A 1 84 ? -2.120 -9.343 -7.090 1.00 92.69 84 GLU A N 1
ATOM 640 C CA . GLU A 1 84 ? -3.580 -9.213 -7.181 1.00 92.69 84 GLU A CA 1
ATOM 641 C C . GLU A 1 84 ? -4.043 -7.769 -7.414 1.00 92.69 84 GLU A C 1
ATOM 643 O O . GLU A 1 84 ? -5.191 -7.531 -7.794 1.00 92.69 84 GLU A O 1
ATOM 648 N N . MET A 1 85 ? -3.165 -6.791 -7.180 1.00 95.44 85 MET A N 1
ATOM 649 C CA . MET A 1 85 ? -3.460 -5.379 -7.400 1.00 95.44 85 MET A CA 1
ATOM 650 C C . MET A 1 85 ? -3.518 -5.050 -8.895 1.00 95.44 85 MET A C 1
ATOM 652 O O . MET A 1 85 ? -2.734 -5.560 -9.706 1.00 95.44 85 MET A O 1
ATOM 656 N N . SER A 1 86 ? -4.406 -4.125 -9.262 1.00 96.00 86 SER A N 1
ATOM 657 C CA . SER A 1 86 ? -4.408 -3.566 -10.611 1.00 96.00 86 SER A CA 1
ATOM 658 C C . SER A 1 86 ? -3.159 -2.721 -10.860 1.00 96.00 86 SER A C 1
ATOM 660 O O . SER A 1 86 ? -2.542 -2.204 -9.929 1.00 96.00 86 SER A O 1
ATOM 662 N N . ASP A 1 87 ? -2.789 -2.539 -12.127 1.00 96.81 87 ASP A N 1
ATOM 663 C CA . ASP A 1 87 ? -1.633 -1.716 -12.511 1.00 96.81 87 ASP A CA 1
ATOM 664 C C . ASP A 1 87 ? -1.710 -0.290 -11.954 1.00 96.81 87 ASP A C 1
ATOM 666 O O . ASP A 1 87 ? -0.692 0.309 -11.607 1.00 96.81 87 ASP A O 1
ATOM 670 N N . LEU A 1 88 ? -2.923 0.255 -11.847 1.00 95.25 88 LEU A N 1
ATOM 671 C CA . LEU A 1 88 ? -3.135 1.597 -11.326 1.00 95.25 88 LEU A CA 1
ATOM 672 C C . LEU A 1 88 ? -2.833 1.664 -9.824 1.00 95.25 88 LEU A C 1
ATOM 674 O O . LEU A 1 88 ? -2.135 2.575 -9.379 1.00 95.25 88 LEU A O 1
ATOM 678 N N . ASP A 1 89 ? -3.304 0.680 -9.057 1.00 96.81 89 ASP A N 1
ATOM 679 C CA . ASP A 1 89 ? -3.040 0.598 -7.621 1.00 96.81 89 ASP A CA 1
ATOM 680 C C . ASP A 1 89 ? -1.584 0.210 -7.324 1.00 96.81 89 ASP A C 1
ATOM 682 O O . ASP A 1 89 ? -0.999 0.734 -6.373 1.00 96.81 89 ASP A O 1
ATOM 686 N N . LYS A 1 90 ? -0.958 -0.626 -8.166 1.00 97.31 90 LYS A N 1
ATOM 687 C CA . LYS A 1 90 ? 0.489 -0.907 -8.125 1.00 97.31 90 LYS A CA 1
ATOM 688 C C . LYS A 1 90 ? 1.295 0.372 -8.310 1.00 97.31 90 LYS A C 1
ATOM 690 O O . LYS A 1 90 ? 2.177 0.665 -7.506 1.00 97.31 90 LYS A O 1
ATOM 695 N N . GLY A 1 91 ? 0.958 1.166 -9.327 1.00 96.19 91 GLY A N 1
ATOM 696 C CA . GLY A 1 91 ? 1.589 2.462 -9.563 1.00 96.19 91 GLY A CA 1
ATOM 697 C C . GLY A 1 91 ? 1.383 3.438 -8.399 1.00 96.19 91 GLY A C 1
ATOM 698 O O . GLY A 1 91 ? 2.318 4.135 -8.011 1.00 96.19 91 GLY A O 1
ATOM 699 N N . ALA A 1 92 ? 0.190 3.466 -7.794 1.00 95.62 92 ALA A N 1
ATOM 700 C CA . ALA A 1 92 ? -0.093 4.316 -6.637 1.00 95.62 92 ALA A CA 1
ATOM 701 C C . ALA A 1 92 ? 0.731 3.918 -5.399 1.00 95.62 92 ALA A C 1
ATOM 703 O O . ALA A 1 92 ? 1.275 4.793 -4.719 1.00 95.62 92 ALA A O 1
ATOM 704 N N . ALA A 1 93 ? 0.864 2.615 -5.125 1.00 95.75 93 ALA A N 1
ATOM 705 C CA . ALA A 1 93 ? 1.744 2.115 -4.071 1.00 95.75 93 ALA A CA 1
ATOM 706 C C . ALA A 1 93 ? 3.210 2.473 -4.350 1.00 95.75 93 ALA A C 1
ATOM 708 O O . ALA A 1 93 ? 3.896 2.996 -3.471 1.00 95.75 93 ALA A O 1
ATOM 709 N N . LEU A 1 94 ? 3.661 2.263 -5.591 1.00 95.06 94 LEU A N 1
ATOM 710 C CA . LEU A 1 94 ? 5.021 2.568 -6.025 1.00 95.06 94 LEU A CA 1
ATOM 711 C C . LEU A 1 94 ? 5.364 4.046 -5.840 1.00 95.06 94 LEU A C 1
ATOM 713 O O . LEU A 1 94 ? 6.417 4.373 -5.302 1.00 95.06 94 LEU A O 1
ATOM 717 N N . MET A 1 95 ? 4.468 4.950 -6.241 1.00 93.31 95 MET A N 1
ATOM 718 C CA . MET A 1 95 ? 4.670 6.389 -6.074 1.00 93.31 95 MET A CA 1
ATOM 719 C C . MET A 1 95 ? 4.851 6.781 -4.608 1.00 93.31 95 MET A C 1
ATOM 721 O O . MET A 1 95 ? 5.722 7.599 -4.312 1.00 93.31 95 MET A O 1
ATOM 725 N N . HIS A 1 96 ? 4.054 6.210 -3.700 1.00 93.19 96 HIS A N 1
ATOM 726 C CA . HIS A 1 96 ? 4.208 6.466 -2.270 1.00 93.19 96 HIS A CA 1
ATOM 727 C C . HIS A 1 96 ? 5.571 5.987 -1.766 1.00 93.19 96 HIS A C 1
ATOM 729 O O . HIS A 1 96 ? 6.291 6.765 -1.147 1.00 93.19 96 HIS A O 1
ATOM 735 N N . VAL A 1 97 ? 5.958 4.743 -2.062 1.00 92.31 97 VAL A N 1
ATOM 736 C CA . VAL A 1 97 ? 7.226 4.191 -1.562 1.00 92.31 97 VAL A CA 1
ATOM 737 C C . VAL A 1 97 ? 8.433 4.888 -2.180 1.00 92.31 97 VAL A C 1
ATOM 739 O O . VAL A 1 97 ? 9.389 5.174 -1.471 1.00 92.31 97 VAL A O 1
ATOM 742 N N . ALA A 1 98 ? 8.370 5.267 -3.456 1.00 90.38 98 ALA A N 1
ATOM 743 C CA . ALA A 1 98 ? 9.402 6.084 -4.080 1.00 90.38 98 ALA A CA 1
ATOM 744 C C . ALA A 1 98 ? 9.525 7.455 -3.399 1.00 90.38 98 ALA A C 1
ATOM 746 O O . ALA A 1 98 ? 10.633 7.909 -3.140 1.00 90.38 98 ALA A O 1
ATOM 747 N N . LYS A 1 99 ? 8.405 8.115 -3.066 1.00 89.38 99 LYS A N 1
ATOM 748 C CA . LYS A 1 99 ? 8.434 9.371 -2.300 1.00 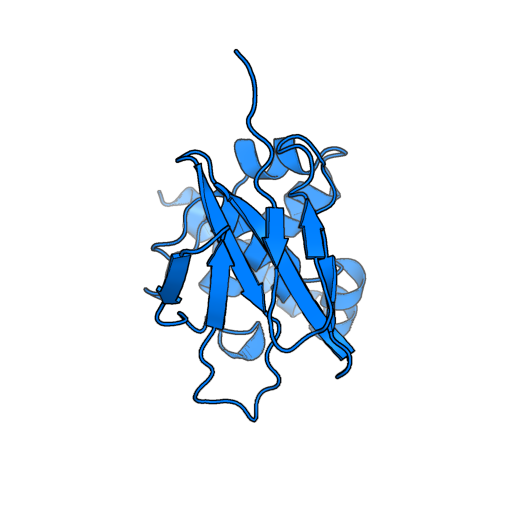89.38 99 LYS A CA 1
ATOM 749 C C . LYS A 1 99 ? 9.048 9.158 -0.927 1.00 89.38 99 LYS A C 1
ATOM 751 O O . LYS A 1 99 ? 9.997 9.851 -0.597 1.00 89.38 99 LYS A O 1
ATOM 756 N N . ARG A 1 100 ? 8.571 8.155 -0.195 1.00 88.50 100 ARG A N 1
ATOM 757 C CA . ARG A 1 100 ? 9.104 7.763 1.107 1.00 88.50 100 ARG A CA 1
ATOM 758 C C . ARG A 1 100 ? 10.605 7.478 1.065 1.00 88.50 100 ARG A C 1
ATOM 760 O O . ARG A 1 100 ? 11.300 7.905 1.961 1.00 88.50 100 ARG A O 1
ATOM 767 N N . HIS A 1 101 ? 11.114 6.824 0.024 1.00 86.94 101 HIS A N 1
ATOM 768 C CA . HIS A 1 101 ? 12.545 6.545 -0.122 1.00 86.94 101 HIS A CA 1
ATOM 769 C C . HIS A 1 101 ? 13.402 7.822 -0.224 1.00 86.94 101 HIS A C 1
ATOM 771 O O . HIS A 1 101 ? 14.547 7.831 0.217 1.00 86.94 101 HIS A O 1
ATOM 777 N N . TYR A 1 102 ? 12.864 8.898 -0.807 1.00 83.81 102 TYR A N 1
ATOM 778 C CA . TYR A 1 102 ? 13.567 10.180 -0.920 1.00 83.81 102 TYR A CA 1
ATOM 779 C C . TYR A 1 102 ? 13.380 11.101 0.288 1.00 83.81 102 TYR A C 1
ATOM 781 O O . TYR A 1 102 ? 14.145 12.054 0.434 1.00 83.81 102 TYR A O 1
ATOM 789 N N . GLU A 1 103 ? 12.377 10.846 1.125 1.00 82.38 103 GLU A N 1
ATOM 790 C CA . GLU A 1 103 ? 12.169 11.575 2.371 1.00 82.38 103 GLU A CA 1
ATOM 791 C C . GLU A 1 103 ? 12.902 10.843 3.508 1.00 82.38 103 GLU A C 1
ATOM 793 O O . GLU A 1 103 ? 12.838 9.627 3.630 1.00 82.38 103 GLU A O 1
ATOM 798 N N . GLU A 1 104 ? 13.602 11.569 4.378 1.00 71.44 104 GLU A N 1
ATOM 799 C CA . GLU A 1 104 ? 14.312 10.956 5.518 1.00 71.44 104 GLU A CA 1
ATOM 800 C C . GLU A 1 104 ? 13.365 10.579 6.682 1.00 71.44 104 GLU A C 1
ATOM 802 O O . GLU A 1 104 ? 13.818 10.094 7.720 1.00 71.44 104 GLU A O 1
ATOM 807 N N . ASP A 1 105 ? 12.057 10.818 6.520 1.00 78.44 105 ASP A N 1
ATOM 808 C CA . ASP A 1 105 ? 11.028 10.663 7.548 1.00 78.44 105 ASP A CA 1
ATOM 809 C C . ASP A 1 105 ? 9.756 9.991 6.996 1.00 78.44 105 ASP A C 1
ATOM 811 O O . ASP A 1 105 ? 9.057 10.511 6.117 1.00 78.44 105 ASP A O 1
ATOM 815 N N . ASP A 1 106 ? 9.442 8.827 7.563 1.00 78.56 106 ASP A N 1
ATOM 816 C CA . ASP A 1 106 ? 8.277 8.016 7.222 1.00 78.56 106 ASP A CA 1
ATOM 817 C C . ASP A 1 106 ? 6.954 8.711 7.562 1.00 78.56 106 ASP A C 1
ATOM 819 O O . ASP A 1 106 ? 5.994 8.616 6.793 1.00 78.56 106 ASP A O 1
ATOM 823 N N . GLU A 1 107 ? 6.883 9.421 8.693 1.00 81.81 107 GLU A N 1
ATOM 824 C CA . GLU A 1 107 ? 5.663 10.129 9.095 1.00 81.81 107 GLU A CA 1
ATOM 825 C C . GLU A 1 107 ? 5.377 11.274 8.125 1.00 81.81 107 GLU A C 1
ATOM 827 O O . GLU A 1 107 ? 4.243 11.434 7.664 1.00 81.81 107 GLU A O 1
ATOM 832 N N . PHE A 1 108 ? 6.426 11.993 7.722 1.00 82.56 108 PHE A N 1
ATOM 833 C CA . PHE A 1 108 ? 6.331 13.058 6.732 1.00 82.56 108 PHE A CA 1
ATOM 834 C C . PHE A 1 108 ? 5.807 12.542 5.385 1.00 82.56 108 PHE A C 1
ATOM 836 O O . PHE A 1 108 ? 4.912 13.143 4.782 1.00 82.56 108 PHE A O 1
ATOM 843 N N . ALA A 1 109 ? 6.317 11.401 4.913 1.00 86.69 109 ALA A N 1
ATOM 844 C CA . ALA A 1 109 ? 5.860 10.801 3.665 1.00 86.69 109 ALA A CA 1
ATOM 845 C C . ALA A 1 109 ? 4.386 10.362 3.731 1.00 86.69 109 ALA A C 1
ATOM 847 O O . ALA A 1 109 ? 3.651 10.546 2.760 1.00 86.69 109 ALA A O 1
ATOM 848 N N . ILE A 1 110 ? 3.931 9.820 4.865 1.00 86.62 110 ILE A N 1
ATOM 849 C CA . ILE A 1 110 ? 2.523 9.448 5.076 1.00 86.62 110 ILE A CA 1
ATOM 850 C C . ILE A 1 110 ? 1.621 10.689 5.105 1.00 86.62 110 ILE A C 1
ATOM 852 O O . ILE A 1 110 ? 0.546 10.675 4.504 1.00 86.62 110 ILE A O 1
ATOM 856 N N . GLU A 1 111 ? 2.044 11.762 5.774 1.00 87.94 111 GLU A N 1
ATOM 857 C CA . GLU A 1 111 ? 1.256 12.992 5.905 1.00 87.94 111 GLU A CA 1
ATOM 858 C C . GLU A 1 111 ? 1.129 13.739 4.568 1.00 87.94 111 GLU A C 1
ATOM 860 O O . GLU A 1 111 ? 0.037 14.158 4.171 1.00 87.94 111 GLU A O 1
ATOM 865 N N . HIS A 1 112 ? 2.237 13.884 3.840 1.00 87.06 112 HIS A N 1
ATOM 866 C CA . HIS A 1 112 ? 2.297 14.739 2.654 1.00 87.06 112 HIS A CA 1
ATOM 867 C C . HIS A 1 112 ? 2.120 13.991 1.335 1.00 87.06 112 HIS A C 1
ATOM 869 O O . HIS A 1 112 ? 1.602 14.559 0.367 1.00 87.06 112 HIS A O 1
ATOM 875 N N . TYR A 1 113 ? 2.497 12.715 1.290 1.00 89.50 113 TYR A N 1
ATOM 876 C CA . TYR A 1 113 ? 2.453 11.887 0.087 1.00 89.50 113 TYR A CA 1
ATOM 877 C C . TYR A 1 113 ? 1.795 10.522 0.350 1.00 89.50 113 TYR A C 1
ATOM 879 O O . TYR A 1 113 ? 2.374 9.492 -0.011 1.00 89.50 113 TYR A O 1
ATOM 887 N N . PRO A 1 114 ? 0.589 10.469 0.950 1.00 91.81 114 PRO A N 1
ATOM 888 C CA . PRO A 1 114 ? -0.050 9.198 1.262 1.00 91.81 114 PRO A CA 1
ATOM 889 C C . PRO A 1 114 ? -0.328 8.388 -0.002 1.00 91.81 114 PRO A C 1
ATOM 891 O O . PRO A 1 114 ? -0.677 8.950 -1.048 1.00 91.81 114 PRO A O 1
ATOM 894 N N . ALA A 1 115 ? -0.265 7.061 0.111 1.00 93.38 115 ALA A N 1
ATOM 895 C CA . ALA A 1 115 ? -0.755 6.186 -0.946 1.00 93.38 115 ALA A CA 1
ATOM 896 C C . ALA A 1 115 ? -2.257 6.426 -1.174 1.00 93.38 115 ALA A C 1
ATOM 898 O O . ALA A 1 115 ? -3.060 6.419 -0.238 1.00 93.38 115 ALA A O 1
ATOM 899 N N . ARG A 1 116 ? -2.641 6.648 -2.434 1.00 93.50 116 ARG A N 1
ATOM 900 C CA . ARG A 1 116 ? -4.031 6.895 -2.839 1.00 93.50 116 ARG A CA 1
ATOM 901 C C . ARG A 1 116 ? -4.432 5.900 -3.914 1.00 93.50 116 ARG A C 1
ATOM 903 O O . ARG A 1 116 ? -4.238 6.160 -5.098 1.00 93.50 116 ARG A O 1
ATOM 910 N N . TYR A 1 117 ? -4.991 4.777 -3.480 1.00 94.81 117 TYR A N 1
ATOM 911 C CA . TYR A 1 117 ? -5.546 3.761 -4.370 1.00 94.81 117 TYR A CA 1
ATOM 912 C C . TY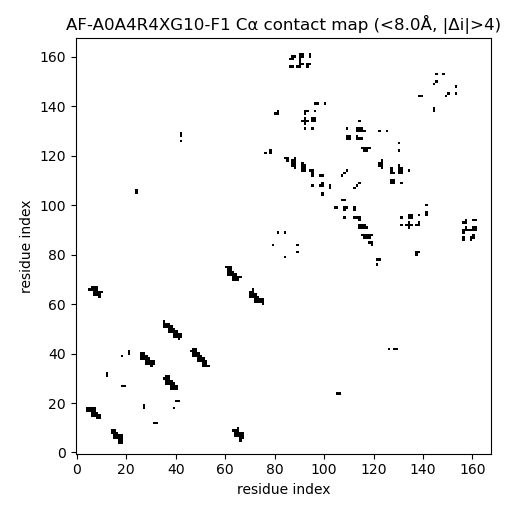R A 1 117 ? -6.792 4.269 -5.086 1.00 94.81 117 TYR A C 1
ATOM 914 O O . TYR A 1 117 ? -7.541 5.098 -4.556 1.00 94.81 117 TYR A O 1
ATOM 922 N N . LEU A 1 118 ? -6.990 3.790 -6.307 1.00 90.25 118 LEU A N 1
ATOM 923 C CA . LEU A 1 118 ? -7.970 4.320 -7.242 1.00 90.25 118 LEU A CA 1
ATOM 924 C C . LEU A 1 118 ? -8.933 3.266 -7.784 1.00 90.25 118 LEU A C 1
ATOM 926 O O . LEU A 1 118 ? -9.978 3.670 -8.295 1.00 90.25 118 LEU A O 1
ATOM 930 N N . ASP A 1 119 ? -8.601 1.978 -7.690 1.00 93.25 119 ASP A N 1
ATOM 931 C CA . ASP A 1 119 ? -9.335 0.922 -8.390 1.00 93.25 119 ASP A CA 1
ATOM 932 C C . ASP A 1 119 ? -10.002 -0.083 -7.437 1.00 93.25 119 ASP A C 1
ATOM 934 O O . ASP A 1 119 ? -11.233 -0.121 -7.366 1.00 93.25 119 ASP A O 1
ATOM 938 N N . ASP A 1 120 ? -9.241 -0.854 -6.647 1.00 91.50 120 ASP A N 1
ATOM 939 C CA . ASP A 1 120 ? -9.818 -1.897 -5.787 1.00 91.50 120 ASP A CA 1
ATOM 940 C C . ASP A 1 120 ? -10.658 -1.281 -4.644 1.00 91.50 120 ASP A C 1
ATOM 942 O O . ASP A 1 120 ? -10.112 -0.590 -3.774 1.00 91.50 120 ASP A O 1
ATOM 946 N N . PRO A 1 121 ? -11.976 -1.566 -4.553 1.00 91.19 121 PRO A N 1
ATOM 947 C CA . PRO A 1 121 ? -12.849 -0.975 -3.537 1.00 91.19 121 PRO A CA 1
ATOM 948 C C . PRO A 1 121 ? -12.455 -1.273 -2.084 1.00 91.19 121 PRO A C 1
ATOM 950 O O . PRO A 1 121 ? -12.911 -0.572 -1.174 1.00 91.19 121 PRO A O 1
ATOM 953 N N . ARG A 1 122 ? -11.676 -2.335 -1.838 1.00 89.06 122 ARG A N 1
ATOM 954 C CA . ARG A 1 122 ? -11.114 -2.660 -0.518 1.00 89.06 122 ARG A CA 1
ATOM 955 C C . ARG A 1 122 ? -9.987 -1.694 -0.168 1.00 89.06 122 ARG A C 1
ATOM 957 O O . ARG A 1 122 ? -9.903 -1.254 0.974 1.00 89.06 122 ARG A O 1
ATOM 964 N N . LEU A 1 123 ? -9.175 -1.324 -1.157 1.00 92.31 123 LEU A N 1
ATOM 965 C CA . LEU A 1 123 ? -8.051 -0.405 -1.016 1.00 92.31 123 LEU A CA 1
ATOM 966 C C . LEU A 1 123 ? -8.490 1.064 -0.991 1.00 92.31 123 LEU A C 1
ATOM 968 O O . LEU A 1 123 ? -7.984 1.842 -0.183 1.00 92.31 123 LEU A O 1
ATOM 972 N N . THR A 1 124 ? -9.470 1.461 -1.809 1.00 92.69 124 THR A N 1
ATOM 973 C CA . THR A 1 124 ? -9.922 2.866 -1.883 1.00 92.69 124 THR A CA 1
ATOM 974 C C . THR A 1 124 ? -10.600 3.369 -0.605 1.00 92.69 124 THR A C 1
ATOM 976 O O . THR A 1 124 ? -10.804 4.570 -0.447 1.00 92.69 124 THR A O 1
ATOM 979 N N . LYS A 1 125 ? -11.020 2.463 0.286 1.00 89.50 125 LYS A N 1
ATOM 980 C CA . LYS A 1 125 ? -11.675 2.791 1.564 1.00 89.50 125 LYS A CA 1
ATOM 981 C C . LYS A 1 125 ? -10.694 2.937 2.727 1.00 89.50 125 LYS A C 1
ATOM 983 O O . LYS A 1 125 ? -11.120 3.305 3.819 1.00 89.50 125 LYS A O 1
ATOM 988 N N . LEU A 1 126 ? -9.419 2.615 2.518 1.00 86.75 126 LEU A N 1
ATOM 989 C CA . LEU A 1 126 ? -8.406 2.689 3.563 1.00 86.75 126 LEU A CA 1
ATOM 990 C C . LEU A 1 126 ? -8.135 4.148 3.945 1.00 86.75 126 LEU A C 1
ATOM 992 O O . LEU A 1 126 ? -8.110 5.035 3.089 1.00 86.75 126 LEU A O 1
ATOM 996 N N . SER A 1 127 ? -7.888 4.391 5.234 1.00 88.38 127 SER A N 1
ATOM 997 C CA . SER A 1 127 ? -7.370 5.686 5.680 1.00 88.38 127 SER A CA 1
ATOM 998 C C . SER A 1 127 ? -5.986 5.940 5.062 1.00 88.38 127 SER A C 1
ATOM 1000 O O . SER A 1 127 ? -5.269 4.974 4.782 1.00 88.38 127 SER A O 1
ATOM 1002 N N . PRO A 1 128 ? -5.562 7.204 4.867 1.00 88.75 128 PRO A N 1
ATOM 1003 C CA . PRO A 1 128 ? -4.266 7.524 4.259 1.00 88.75 128 PRO A CA 1
ATOM 1004 C C . PRO A 1 128 ? -3.082 6.791 4.906 1.00 88.75 128 PRO A C 1
ATOM 1006 O O . PRO A 1 128 ? -2.222 6.253 4.208 1.00 88.75 128 PRO A O 1
ATOM 1009 N N . LYS A 1 129 ? -3.082 6.692 6.241 1.00 85.88 129 LYS A N 1
ATOM 1010 C CA . LYS A 1 129 ? -2.078 5.947 7.009 1.00 85.88 129 LYS A CA 1
ATOM 1011 C C . LYS A 1 129 ? -2.104 4.450 6.701 1.00 85.88 129 LYS A C 1
ATOM 1013 O O . LYS A 1 129 ? -1.075 3.869 6.370 1.00 85.88 129 LYS A O 1
ATOM 1018 N N . THR A 1 130 ? -3.281 3.827 6.734 1.00 85.94 130 THR A N 1
ATOM 1019 C CA . THR A 1 130 ? -3.434 2.391 6.441 1.00 85.94 130 THR A CA 1
ATOM 1020 C C . THR A 1 130 ? -3.076 2.066 4.991 1.00 85.94 130 THR A C 1
ATOM 1022 O O . THR A 1 130 ? -2.418 1.062 4.728 1.00 85.94 130 THR A O 1
ATOM 1025 N N . ALA A 1 131 ? -3.450 2.933 4.048 1.00 90.75 131 ALA A N 1
ATOM 1026 C CA . ALA A 1 131 ? -3.114 2.785 2.638 1.00 90.75 131 ALA A CA 1
ATOM 1027 C C . ALA A 1 131 ? -1.597 2.858 2.397 1.00 90.75 131 ALA A C 1
ATOM 1029 O O . ALA A 1 131 ? -1.055 2.057 1.632 1.00 90.75 131 ALA A O 1
ATOM 1030 N N . SER A 1 132 ? -0.920 3.787 3.077 1.00 90.94 132 SER A N 1
ATOM 1031 C CA . SER A 1 132 ? 0.535 3.975 3.011 1.00 90.94 132 SER A CA 1
ATOM 1032 C C . SER A 1 132 ? 1.287 2.791 3.624 1.00 90.94 132 SER A C 1
ATOM 1034 O O . SER A 1 132 ? 2.221 2.266 3.019 1.00 90.94 132 SER A O 1
ATOM 1036 N N . ASN A 1 133 ? 0.800 2.270 4.754 1.00 86.62 133 ASN A N 1
ATOM 1037 C CA . ASN A 1 133 ? 1.331 1.048 5.366 1.00 86.62 133 ASN A CA 1
ATOM 1038 C C . ASN A 1 133 ? 1.166 -0.165 4.450 1.00 86.62 133 ASN A C 1
ATOM 1040 O O . ASN A 1 133 ? 2.092 -0.959 4.289 1.00 86.62 133 ASN A O 1
ATOM 1044 N N . HIS A 1 134 ? 0.000 -0.294 3.814 1.00 90.44 134 HIS A N 1
ATOM 1045 C CA . HIS A 1 134 ? -0.233 -1.326 2.815 1.00 90.44 134 HIS A CA 1
ATOM 1046 C C . HIS A 1 134 ? 0.747 -1.200 1.640 1.00 90.44 134 HIS A C 1
ATOM 1048 O O . HIS A 1 134 ? 1.356 -2.197 1.264 1.00 90.44 134 HIS A O 1
ATOM 1054 N N . ALA A 1 135 ? 0.945 0.014 1.111 1.00 93.19 135 ALA A N 1
ATOM 1055 C CA . ALA A 1 135 ? 1.847 0.279 -0.012 1.00 93.19 135 ALA A CA 1
ATOM 1056 C C . ALA A 1 135 ? 3.286 -0.127 0.315 1.00 93.19 135 ALA A C 1
ATOM 1058 O O . ALA A 1 135 ? 3.900 -0.874 -0.440 1.00 93.19 135 ALA A O 1
ATOM 1059 N N . ALA A 1 136 ? 3.789 0.307 1.472 1.00 90.44 136 ALA A N 1
ATOM 1060 C CA . ALA A 1 136 ? 5.110 -0.062 1.961 1.00 90.44 136 ALA A CA 1
ATOM 1061 C C . ALA A 1 136 ? 5.297 -1.578 2.073 1.00 90.44 136 ALA A C 1
ATOM 1063 O O . ALA A 1 136 ? 6.348 -2.099 1.715 1.00 90.44 136 ALA A O 1
ATOM 1064 N N . ARG A 1 137 ? 4.270 -2.291 2.545 1.00 88.38 137 ARG A N 1
ATOM 1065 C CA . ARG A 1 137 ? 4.315 -3.746 2.705 1.00 88.38 137 ARG A CA 1
ATOM 1066 C C . ARG A 1 137 ? 4.360 -4.478 1.365 1.00 88.38 137 ARG A C 1
ATOM 1068 O O . ARG A 1 137 ? 5.165 -5.385 1.208 1.00 88.38 137 ARG A O 1
ATOM 1075 N N . VAL A 1 138 ? 3.488 -4.117 0.422 1.00 90.75 138 VAL A N 1
ATOM 1076 C CA . VAL A 1 138 ? 3.368 -4.841 -0.860 1.00 90.75 138 VAL A CA 1
ATOM 1077 C C . VAL A 1 138 ? 4.483 -4.502 -1.847 1.00 90.75 138 VAL A C 1
ATOM 1079 O O . VAL A 1 138 ? 4.833 -5.339 -2.676 1.00 90.75 138 VAL A O 1
ATOM 1082 N N . VAL A 1 139 ? 5.035 -3.290 -1.765 1.00 91.38 139 VAL A N 1
ATOM 1083 C CA . VAL A 1 139 ? 6.205 -2.879 -2.552 1.00 91.38 139 VAL A CA 1
ATOM 1084 C C . VAL A 1 139 ? 7.483 -3.452 -1.947 1.00 91.38 139 VAL A C 1
ATOM 1086 O O . VAL A 1 139 ? 8.308 -3.973 -2.691 1.00 91.38 139 VAL A O 1
ATOM 1089 N N . GLY A 1 140 ? 7.623 -3.399 -0.619 1.00 88.44 140 GLY A N 1
ATOM 1090 C CA . GLY A 1 140 ? 8.855 -3.776 0.063 1.00 88.44 140 GLY A CA 1
ATOM 1091 C C . GLY A 1 140 ? 9.967 -2.759 -0.186 1.00 88.44 140 GLY A C 1
ATOM 1092 O O . GLY A 1 140 ? 9.732 -1.548 -0.148 1.00 88.44 140 GLY A O 1
ATOM 1093 N N . ASP A 1 141 ? 11.180 -3.257 -0.416 1.00 88.19 141 ASP A N 1
ATOM 1094 C CA . ASP A 1 141 ? 12.313 -2.426 -0.807 1.00 88.19 141 ASP A CA 1
ATOM 1095 C C . ASP A 1 141 ? 12.214 -2.007 -2.285 1.00 88.19 141 ASP A C 1
ATOM 1097 O O . ASP A 1 141 ? 11.808 -2.783 -3.154 1.00 88.19 141 ASP A O 1
ATOM 1101 N N . LEU A 1 142 ? 12.561 -0.749 -2.570 1.00 87.31 142 LEU A N 1
ATOM 1102 C CA . LEU A 1 142 ? 12.400 -0.171 -3.902 1.00 87.31 142 LEU A CA 1
ATOM 1103 C C . LEU A 1 142 ? 13.406 -0.748 -4.912 1.00 87.31 142 LEU A C 1
ATOM 1105 O O . LEU A 1 142 ? 13.043 -0.945 -6.072 1.00 87.31 142 LEU A O 1
ATOM 1109 N N . GLU A 1 143 ? 14.643 -1.024 -4.483 1.00 87.81 143 GLU A N 1
ATOM 1110 C CA . GLU A 1 143 ? 15.676 -1.624 -5.335 1.00 87.81 143 GLU A CA 1
ATOM 1111 C C . GLU A 1 143 ? 15.325 -3.087 -5.625 1.00 87.81 143 GLU A C 1
ATOM 1113 O O . GLU A 1 143 ? 15.298 -3.493 -6.788 1.00 87.81 143 GLU A O 1
ATOM 1118 N N . GLU A 1 144 ? 14.937 -3.849 -4.596 1.00 89.56 144 GLU A N 1
ATOM 1119 C CA . GLU A 1 144 ? 14.491 -5.240 -4.759 1.00 89.56 144 GLU A CA 1
ATOM 1120 C C . GLU A 1 144 ? 13.262 -5.350 -5.673 1.00 89.56 144 GLU A C 1
ATOM 1122 O O . GLU A 1 144 ? 13.171 -6.261 -6.504 1.00 89.56 144 GLU A O 1
ATOM 1127 N N . LEU A 1 145 ? 12.307 -4.417 -5.556 1.00 89.06 145 LEU A N 1
ATOM 1128 C CA . LEU A 1 145 ? 11.163 -4.375 -6.461 1.00 89.06 145 LEU A CA 1
ATOM 1129 C C . LEU A 1 145 ? 11.612 -4.110 -7.902 1.00 89.06 1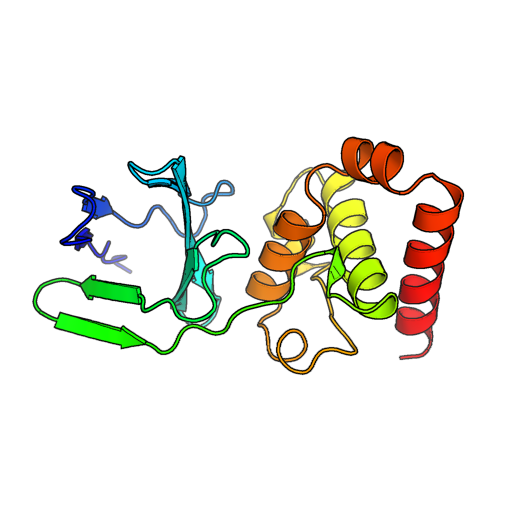45 LEU A C 1
ATOM 1131 O O . LEU A 1 145 ? 11.142 -4.801 -8.808 1.00 89.06 145 LEU A O 1
ATOM 1135 N N . GLY A 1 146 ? 12.501 -3.135 -8.109 1.00 89.00 146 GLY A N 1
ATOM 1136 C CA . GLY A 1 146 ? 13.049 -2.790 -9.421 1.00 89.00 146 GLY A CA 1
ATOM 1137 C C . GLY A 1 146 ? 13.729 -3.979 -10.101 1.00 89.00 146 GLY A C 1
ATOM 1138 O O . GLY A 1 146 ? 13.453 -4.254 -11.270 1.00 89.00 146 GLY A O 1
ATOM 1139 N N . ASP A 1 147 ? 14.521 -4.747 -9.354 1.00 92.44 147 ASP A N 1
ATOM 1140 C CA . ASP A 1 147 ? 15.147 -5.982 -9.837 1.0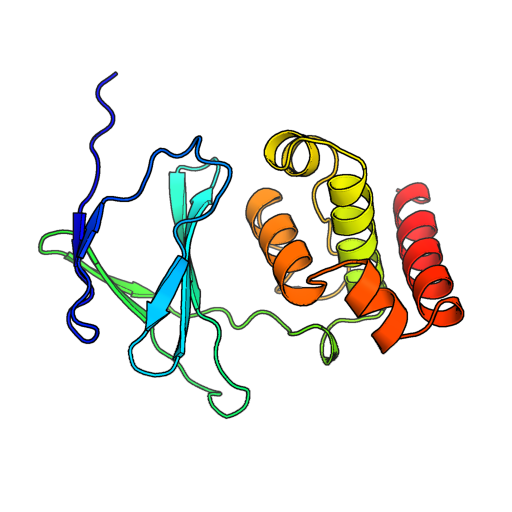0 92.44 147 ASP A CA 1
ATOM 1141 C C . ASP A 1 147 ? 14.113 -7.066 -10.186 1.00 92.44 147 ASP A C 1
ATOM 1143 O O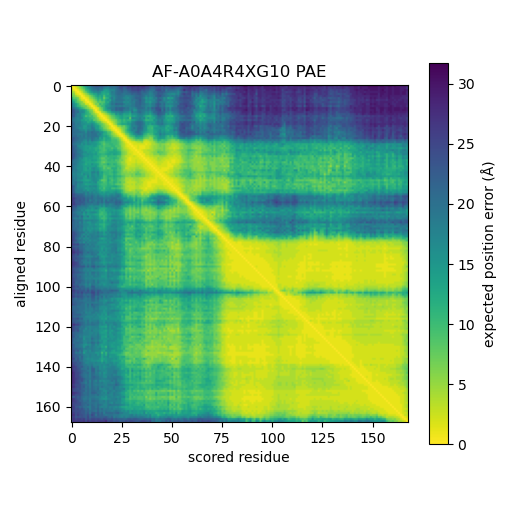 . ASP A 1 147 ? 14.285 -7.810 -11.158 1.00 92.44 147 ASP A O 1
ATOM 1147 N N . ARG A 1 148 ? 13.017 -7.153 -9.421 1.00 92.62 148 ARG A N 1
ATOM 1148 C CA . ARG A 1 148 ? 11.958 -8.156 -9.613 1.00 92.62 148 ARG A CA 1
ATOM 1149 C C . ARG A 1 148 ? 11.093 -7.897 -10.846 1.00 92.62 148 ARG A C 1
ATOM 1151 O O . ARG A 1 148 ? 10.784 -8.845 -11.567 1.00 92.62 148 ARG A O 1
ATOM 1158 N N . ILE A 1 149 ? 10.656 -6.656 -11.066 1.00 93.06 149 ILE A N 1
ATOM 1159 C CA . ILE A 1 149 ? 9.720 -6.313 -12.158 1.00 93.06 149 ILE A CA 1
ATOM 1160 C C . ILE A 1 149 ? 10.427 -5.763 -13.403 1.00 93.06 149 ILE A C 1
ATOM 1162 O O . ILE A 1 149 ? 9.860 -5.790 -14.494 1.00 93.06 149 ILE A O 1
ATOM 1166 N N . GLY A 1 150 ? 11.671 -5.305 -13.258 1.00 95.06 150 GLY A N 1
ATOM 1167 C CA . GLY A 1 150 ? 12.446 -4.652 -14.305 1.00 95.06 150 GLY A CA 1
ATOM 1168 C C . GLY A 1 150 ? 12.129 -3.160 -14.456 1.00 95.06 150 GLY A C 1
ATOM 1169 O O . GLY A 1 150 ? 11.013 -2.702 -14.209 1.00 95.06 150 GLY A O 1
ATOM 1170 N N . GLN A 1 151 ? 13.124 -2.395 -14.919 1.00 92.50 151 GLN A N 1
ATOM 1171 C CA . GLN A 1 151 ? 13.035 -0.932 -15.022 1.00 92.50 151 GLN A CA 1
ATOM 1172 C C . GLN A 1 151 ? 11.913 -0.449 -15.957 1.00 92.50 151 GLN A C 1
ATOM 1174 O O . GLN A 1 151 ? 11.223 0.511 -15.631 1.00 92.50 151 GLN A O 1
ATOM 1179 N N . ASP A 1 152 ? 11.695 -1.120 -17.093 1.00 96.00 152 ASP A N 1
ATOM 1180 C CA . ASP A 1 152 ? 10.657 -0.719 -18.056 1.00 96.00 152 ASP A CA 1
ATOM 1181 C C . ASP A 1 152 ? 9.251 -0.798 -17.439 1.00 96.00 152 ASP A C 1
ATOM 1183 O O . ASP A 1 152 ? 8.407 0.076 -17.658 1.00 96.00 152 ASP A O 1
ATOM 1187 N N . GLU A 1 153 ? 8.999 -1.841 -16.647 1.00 96.31 153 GLU A N 1
ATOM 1188 C CA . GLU A 1 153 ? 7.721 -2.041 -15.968 1.00 96.31 153 GLU A CA 1
ATOM 1189 C C . GLU A 1 153 ? 7.566 -1.087 -14.783 1.00 96.31 153 GLU A C 1
ATOM 1191 O O . GLU A 1 153 ? 6.496 -0.504 -14.594 1.00 96.31 153 GLU A O 1
ATOM 1196 N N . TYR A 1 154 ? 8.647 -0.862 -14.032 1.00 94.12 154 TYR A N 1
ATOM 1197 C CA . TYR A 1 154 ? 8.705 0.160 -12.992 1.00 94.12 154 TYR A CA 1
ATOM 1198 C C . TYR A 1 154 ? 8.301 1.536 -13.547 1.00 94.12 154 TYR A C 1
ATOM 1200 O O . TYR A 1 154 ? 7.376 2.171 -13.033 1.00 94.12 154 TYR A O 1
ATOM 1208 N N . ASP A 1 155 ? 8.937 1.971 -14.639 1.00 94.50 155 ASP A N 1
ATOM 1209 C CA . ASP A 1 155 ? 8.679 3.268 -15.268 1.00 94.50 155 ASP A CA 1
ATOM 1210 C C . ASP A 1 155 ? 7.243 3.348 -15.803 1.00 94.50 155 ASP A C 1
ATOM 1212 O O . ASP A 1 155 ? 6.570 4.373 -15.641 1.00 94.50 155 ASP A O 1
ATOM 1216 N N . ARG A 1 156 ? 6.733 2.258 -16.398 1.00 97.19 156 ARG A N 1
ATOM 1217 C CA . ARG A 1 156 ? 5.348 2.172 -16.880 1.00 97.19 156 ARG A CA 1
ATOM 1218 C C . ARG A 1 156 ? 4.345 2.381 -15.746 1.00 97.19 156 ARG A C 1
ATOM 1220 O O . ARG A 1 156 ? 3.444 3.211 -15.889 1.00 97.19 156 ARG A O 1
ATOM 1227 N N . LEU A 1 157 ? 4.489 1.648 -14.640 1.00 96.19 157 LEU A N 1
ATOM 1228 C CA . LEU A 1 157 ? 3.590 1.726 -13.484 1.00 96.19 157 LEU A CA 1
ATOM 1229 C C . LEU A 1 157 ? 3.667 3.098 -12.806 1.00 96.19 157 LEU A C 1
ATOM 1231 O O . LEU A 1 157 ? 2.632 3.694 -12.494 1.00 96.19 157 LEU A O 1
ATOM 1235 N N . PHE A 1 158 ? 4.877 3.637 -12.640 1.00 91.81 158 PHE A N 1
ATOM 1236 C CA . PHE A 1 158 ? 5.080 4.961 -12.058 1.00 91.81 158 PHE A CA 1
ATOM 1237 C C . PHE A 1 158 ? 4.414 6.054 -12.904 1.00 91.81 158 PHE A C 1
ATOM 1239 O O . PHE A 1 158 ? 3.661 6.881 -12.385 1.00 91.81 158 PHE A O 1
ATOM 1246 N N . MET A 1 159 ? 4.635 6.046 -14.223 1.00 94.00 159 MET A N 1
ATOM 1247 C CA . MET A 1 159 ? 4.044 7.033 -15.131 1.00 94.00 159 MET A CA 1
ATOM 1248 C C . MET A 1 159 ? 2.523 6.901 -15.230 1.00 94.00 159 MET A C 1
ATOM 1250 O O . MET A 1 159 ? 1.834 7.918 -15.348 1.00 94.00 159 MET A O 1
ATOM 1254 N N . LEU A 1 160 ? 1.984 5.680 -15.160 1.00 93.00 160 LEU A N 1
ATOM 1255 C CA . LEU A 1 160 ? 0.541 5.440 -15.153 1.00 93.00 160 LEU A CA 1
ATOM 1256 C C . LEU A 1 160 ? -0.128 6.143 -13.966 1.00 93.00 160 LEU A C 1
ATOM 1258 O O . LEU A 1 160 ? -1.062 6.925 -14.159 1.00 93.00 160 LEU A O 1
ATOM 1262 N N . ALA A 1 161 ? 0.379 5.916 -12.754 1.00 90.25 161 ALA A N 1
ATOM 1263 C CA . ALA A 1 161 ? -0.157 6.551 -11.555 1.00 90.25 161 ALA A CA 1
ATOM 1264 C C . ALA A 1 161 ? 0.112 8.062 -11.523 1.00 90.25 161 ALA A C 1
ATOM 1266 O O . ALA A 1 161 ? -0.772 8.837 -11.148 1.00 90.25 161 ALA A O 1
ATOM 1267 N N . PHE A 1 162 ? 1.282 8.508 -11.992 1.00 88.75 162 PHE A N 1
ATOM 1268 C CA . PHE A 1 162 ? 1.605 9.931 -12.073 1.00 88.75 162 PHE A CA 1
ATOM 1269 C C . PHE A 1 162 ? 0.613 10.680 -12.966 1.00 88.75 162 PHE A C 1
ATOM 1271 O O . PHE A 1 162 ? 0.073 11.709 -12.557 1.00 88.75 162 PHE A O 1
ATOM 1278 N N . ASN A 1 163 ? 0.312 10.143 -14.151 1.00 89.94 163 ASN A N 1
ATOM 1279 C CA . ASN A 1 163 ? -0.663 10.739 -15.061 1.00 89.94 163 ASN A CA 1
ATOM 1280 C C . ASN A 1 163 ? -2.070 10.738 -14.448 1.00 89.94 163 ASN A C 1
ATOM 1282 O O . ASN A 1 163 ? -2.724 11.778 -14.426 1.00 89.94 163 ASN A O 1
ATOM 1286 N N . ALA A 1 164 ? -2.494 9.622 -13.846 1.00 86.62 164 ALA A N 1
ATOM 1287 C CA . ALA A 1 164 ? -3.789 9.535 -13.171 1.00 86.62 164 ALA A CA 1
ATOM 1288 C C . ALA A 1 164 ? -3.941 10.536 -12.007 1.00 86.62 164 ALA A C 1
ATOM 1290 O O . ALA A 1 164 ? -5.047 11.003 -11.733 1.00 86.62 164 ALA A O 1
ATOM 1291 N N . SER A 1 165 ? -2.842 10.887 -11.330 1.00 80.69 165 SER A N 1
ATOM 1292 C CA . SER A 1 165 ? -2.835 11.883 -10.251 1.00 80.69 165 SER A CA 1
ATOM 1293 C C . SER A 1 165 ? -2.945 13.329 -10.746 1.00 80.69 165 SER A C 1
ATOM 1295 O O . SER A 1 165 ? -3.446 14.177 -10.014 1.00 80.69 165 SER A O 1
ATOM 1297 N N . ARG A 1 166 ? -2.490 13.617 -11.975 1.00 76.81 166 ARG A N 1
ATOM 1298 C CA . ARG A 1 166 ? -2.516 14.963 -12.575 1.00 76.81 166 ARG A CA 1
ATOM 1299 C C . ARG A 1 166 ? -3.867 15.336 -13.166 1.00 76.81 166 ARG A C 1
ATOM 1301 O O . ARG A 1 166 ? -4.164 16.521 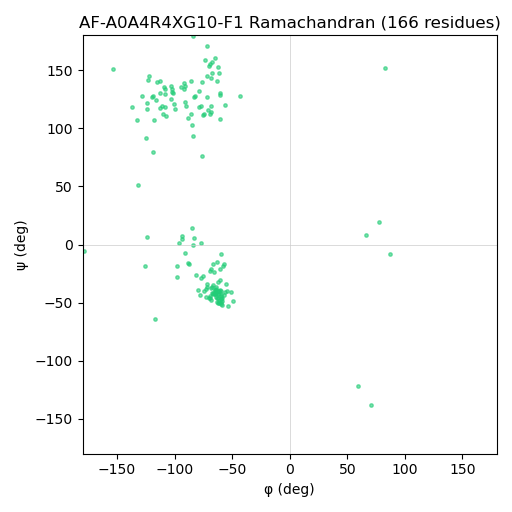-13.271 1.00 76.81 166 ARG A O 1
ATOM 1308 N N . ASP A 1 167 ? -4.648 14.339 -13.563 1.00 69.38 167 ASP A N 1
ATOM 1309 C CA . ASP A 1 167 ? -5.962 14.534 -14.178 1.00 69.38 167 ASP A CA 1
ATOM 1310 C C . ASP A 1 167 ? -7.088 14.705 -13.132 1.00 69.38 167 ASP A C 1
ATOM 1312 O O . ASP A 1 167 ? -8.273 14.628 -13.465 1.00 69.38 167 ASP A O 1
ATOM 1316 N N . ARG A 1 168 ? -6.727 14.945 -11.863 1.00 56.50 168 ARG A N 1
ATOM 1317 C CA . ARG A 1 168 ? -7.623 15.204 -10.727 1.00 56.50 168 ARG A CA 1
ATOM 1318 C C . ARG A 1 168 ? -7.392 16.594 -10.149 1.00 56.50 168 ARG A C 1
ATOM 1320 O O . ARG A 1 168 ? -8.401 17.198 -9.721 1.00 56.50 168 ARG A O 1
#

Nearest PDB structures (foldseek):
  7y5a-assembly1_B  TM=3.188E-01  e=3.585E+00  Mycolicibacterium smegmatis
  4c2m-assembly2_Q  TM=2.322E-01  e=2.383E+00  Saccharomyces cerevisiae

Solvent-accessible surface area (backbone atoms only — not comparable to full-atom values): 10098 Å² total; per-residue (Å²): 136,85,83,80,74,56,54,37,44,40,94,88,71,88,48,75,39,68,66,70,66,95,82,54,93,67,68,60,69,41,74,42,100,86,69,37,44,36,39,51,48,69,50,96,86,66,49,78,45,75,50,67,63,72,64,93,88,56,92,79,69,78,56,71,48,29,51,77,94,45,77,47,82,51,86,66,82,86,73,77,51,58,90,72,43,50,65,58,35,48,6,19,23,46,49,25,45,56,50,32,71,75,40,100,38,68,67,57,25,37,74,78,43,40,22,63,46,80,70,57,74,78,53,52,69,45,53,46,62,58,29,28,53,49,22,44,63,54,53,55,54,70,66,62,40,38,72,72,65,32,66,71,52,48,52,49,28,39,51,52,24,52,53,62,62,69,80,108

Foldseek 3Di:
DDDDFWWKDDVPQRDIDRQDDLPDLDFDWDQGPVRKIWTWHADPVRDIDIDIDDDPVPPDDWDWIDTPNDIDTDGDDDDDALVRDDLLLLLLLLQLVVQVVPDPGPVVSLVPPFRQDDPDPSLNPDDSNRNNVRSCVRCPDVVVNCVVQHPVSSVVSNVSNVVVVVVD

Radius of gyration: 17.14 Å; Cα contacts (8 Å, |Δi|>4): 219; chains: 1; bounding box: 30×36×49 Å